Protein AF-K9D0P1-F1 (afdb_monomer_lite)

Secondary structure (DSSP, 8-state):
-PPPPHHHHHHHHHHHHHHHHTS---GGGHHHHHHHHHHTTGGGT--SHHHHHHHHHHHHHHHHTTEEE-TTT--S-GGGG---SSSHHHHHHHHHHHHHHTHHHHHHTT-EEE-

Sequence (115 aa):
MERLTPEMVAAARKSLQECLHNSVIPKEYWDEIAHWLKATQMENIYLVGRDAIGAWWASKEVRKMGFAINFAKGGCLPGNWFPEGENWDMAQAKAKYNLVSDWQCLIEHDALIKI

Foldseek 3Di:
DDDDDPVLLVQLVVQLVVDVVPAQDDPVCSVVLVVVCVVVVVSVVRSHNLQSQLQVLLQVVLVVVQWGFPPVQQPDRSSLLRQHDPHRVNSSVNSVVSSVVSVVSSVVSVGIHGD

Organism: NCBI:txid883156

pLDDT: mean 94.35, std 5.95, range [56.41, 98.19]

Structure (mmCIF, N/CA/C/O backbone):
data_AF-K9D0P1-F1
#
_entry.id   AF-K9D0P1-F1
#
loop_
_atom_site.group_PDB
_atom_site.id
_atom_site.type_symbol
_atom_site.label_atom_id
_atom_site.label_alt_id
_atom_site.label_comp_id
_atom_site.label_asym_id
_atom_site.label_entity_id
_atom_site.label_seq_id
_atom_site.pdbx_PDB_ins_code
_atom_site.Cartn_x
_atom_site.Cartn_y
_atom_site.Cartn_z
_atom_site.occupancy
_atom_site.B_iso_or_equiv
_atom_site.auth_seq_id
_atom_site.auth_comp_id
_atom_site.auth_asym_id
_atom_site.auth_atom_id
_atom_site.pdbx_PDB_model_num
ATOM 1 N N . MET A 1 1 ? -2.496 16.599 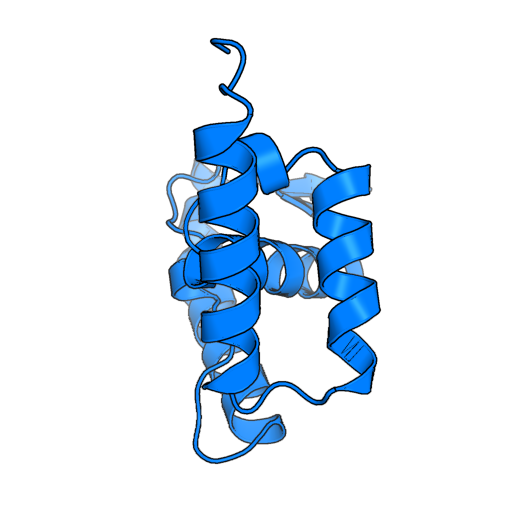13.357 1.00 56.41 1 MET A N 1
ATOM 2 C CA . MET A 1 1 ? -1.534 16.443 12.247 1.00 56.41 1 MET A CA 1
ATOM 3 C C . MET A 1 1 ? -0.930 17.799 11.964 1.00 56.41 1 MET A C 1
ATOM 5 O O . MET A 1 1 ? -1.682 18.725 11.680 1.00 56.41 1 MET A O 1
ATOM 9 N N . GLU A 1 2 ? 0.387 17.931 12.101 1.00 62.28 2 GLU A N 1
ATOM 10 C CA . GLU A 1 2 ? 1.102 19.110 11.607 1.00 62.28 2 GLU A CA 1
ATOM 11 C C . GLU A 1 2 ? 0.959 19.193 10.083 1.00 62.28 2 GLU A C 1
ATOM 13 O O . GLU A 1 2 ? 0.859 18.174 9.396 1.00 62.28 2 GLU A O 1
ATOM 18 N N . ARG A 1 3 ? 0.881 20.414 9.549 1.00 77.19 3 ARG A N 1
ATOM 19 C CA . ARG A 1 3 ? 0.803 20.631 8.103 1.00 77.19 3 ARG A CA 1
ATOM 20 C C . ARG A 1 3 ? 2.175 20.330 7.506 1.00 77.19 3 ARG A C 1
ATOM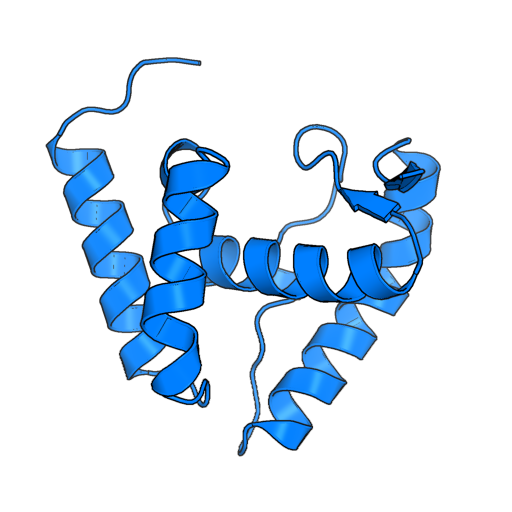 22 O O . ARG A 1 3 ? 3.146 20.971 7.892 1.00 77.19 3 ARG A O 1
ATOM 29 N N . LEU A 1 4 ? 2.240 19.395 6.560 1.00 83.44 4 LEU A N 1
ATOM 30 C CA . LEU A 1 4 ? 3.468 19.146 5.808 1.00 83.44 4 LEU A CA 1
ATOM 31 C C . LEU A 1 4 ? 3.898 20.401 5.055 1.00 83.44 4 LEU A C 1
ATOM 33 O O . LEU A 1 4 ? 3.062 21.123 4.498 1.00 83.44 4 LEU A O 1
ATOM 37 N N . THR A 1 5 ? 5.206 20.635 5.006 1.00 89.38 5 THR A N 1
ATOM 38 C CA . THR A 1 5 ? 5.758 21.699 4.172 1.00 89.38 5 THR A CA 1
ATOM 39 C C . THR A 1 5 ? 5.723 21.289 2.693 1.00 89.38 5 THR A C 1
ATOM 41 O O . THR A 1 5 ? 5.689 20.091 2.379 1.00 89.38 5 THR A O 1
ATOM 44 N N . PRO A 1 6 ? 5.746 22.251 1.752 1.00 88.75 6 PRO A N 1
ATOM 45 C CA . PRO A 1 6 ? 5.837 21.948 0.325 1.00 88.75 6 PRO A CA 1
ATOM 46 C C . PRO A 1 6 ? 7.027 21.045 -0.031 1.00 88.75 6 PRO A C 1
ATOM 48 O O . PRO A 1 6 ? 6.901 20.175 -0.893 1.00 88.75 6 PRO A O 1
ATOM 51 N N . GLU A 1 7 ? 8.159 21.203 0.658 1.00 91.62 7 GLU A N 1
ATOM 52 C CA . GLU A 1 7 ? 9.363 20.395 0.458 1.00 91.62 7 GLU A CA 1
ATOM 53 C C . GLU A 1 7 ? 9.140 18.934 0.865 1.00 91.62 7 GLU A C 1
ATOM 55 O O . GLU A 1 7 ? 9.559 18.031 0.143 1.00 91.62 7 GLU A O 1
ATOM 60 N N . MET A 1 8 ? 8.436 18.683 1.976 1.00 91.62 8 MET A N 1
ATOM 61 C CA . MET A 1 8 ? 8.110 17.322 2.420 1.00 91.62 8 MET A CA 1
ATOM 62 C C . MET A 1 8 ? 7.183 16.615 1.428 1.00 91.62 8 MET A C 1
ATOM 64 O O . MET A 1 8 ? 7.400 15.450 1.101 1.00 91.62 8 MET A O 1
ATOM 68 N N . VAL A 1 9 ? 6.183 17.326 0.897 1.00 88.75 9 VAL A N 1
ATOM 69 C CA . VAL A 1 9 ? 5.278 16.785 -0.130 1.00 88.75 9 VAL A CA 1
ATOM 70 C C . VAL A 1 9 ? 6.037 16.494 -1.429 1.00 88.75 9 VAL A C 1
ATOM 72 O O . VAL A 1 9 ? 5.828 15.453 -2.054 1.00 88.75 9 VAL A O 1
ATOM 75 N N . ALA A 1 10 ? 6.949 17.379 -1.838 1.00 91.44 10 ALA A N 1
ATOM 76 C CA . ALA A 1 10 ? 7.796 17.152 -3.007 1.00 91.44 10 ALA A CA 1
ATOM 77 C C . ALA A 1 10 ? 8.722 15.937 -2.817 1.00 91.44 10 ALA A C 1
ATOM 79 O O . ALA A 1 10 ? 8.846 15.114 -3.726 1.00 91.44 10 ALA A O 1
ATOM 80 N N . ALA A 1 11 ? 9.319 15.786 -1.631 1.00 93.06 11 ALA A N 1
ATOM 81 C CA . ALA A 1 11 ? 10.149 14.637 -1.284 1.00 93.06 11 ALA A CA 1
ATOM 82 C C . ALA A 1 11 ? 9.350 13.324 -1.286 1.00 93.06 11 ALA A C 1
ATOM 84 O O . ALA A 1 11 ? 9.813 12.340 -1.858 1.00 93.06 11 ALA A O 1
ATOM 85 N N . ALA A 1 12 ? 8.130 13.320 -0.738 1.00 92.69 12 ALA A N 1
ATOM 86 C CA . ALA A 1 12 ? 7.246 12.154 -0.755 1.00 92.69 12 ALA A CA 1
ATOM 87 C C . ALA A 1 12 ? 6.882 11.725 -2.183 1.00 92.69 12 ALA A C 1
ATOM 89 O O . ALA A 1 12 ? 6.965 10.548 -2.532 1.00 92.69 12 ALA A O 1
ATOM 90 N N . ARG A 1 13 ? 6.558 12.689 -3.054 1.00 93.44 13 ARG A N 1
ATOM 91 C CA . ARG A 1 13 ? 6.276 12.420 -4.474 1.00 93.44 13 ARG A CA 1
ATOM 92 C C . ARG A 1 13 ? 7.489 11.880 -5.215 1.00 93.44 13 ARG A C 1
ATOM 94 O O . ARG A 1 13 ? 7.349 10.941 -5.993 1.00 93.44 13 ARG A O 1
ATOM 101 N N . LYS A 1 14 ? 8.672 12.439 -4.954 1.00 95.44 14 LYS A N 1
ATOM 102 C CA . LYS A 1 14 ? 9.927 11.928 -5.510 1.00 95.44 14 LYS A CA 1
ATOM 103 C C . LYS A 1 14 ? 10.190 10.493 -5.039 1.00 95.44 14 LYS A C 1
ATOM 105 O O . LYS A 1 14 ? 10.448 9.633 -5.873 1.00 95.44 14 LYS A O 1
ATOM 110 N N . SER A 1 15 ? 10.029 10.217 -3.742 1.00 96.69 15 SER A N 1
ATOM 111 C CA . SER A 1 15 ? 10.172 8.868 -3.178 1.00 96.69 15 SER A CA 1
ATOM 112 C C . SER A 1 15 ? 9.199 7.872 -3.815 1.00 96.69 15 SER A C 1
ATOM 114 O O . SER A 1 15 ? 9.597 6.761 -4.163 1.00 96.69 15 SER A O 1
ATOM 116 N N . LEU A 1 16 ? 7.939 8.268 -4.032 1.00 97.00 16 LEU A N 1
ATOM 117 C CA . LEU A 1 16 ? 6.953 7.453 -4.743 1.00 97.00 16 LEU A CA 1
ATOM 118 C C . LEU A 1 16 ? 7.394 7.154 -6.183 1.00 97.00 16 LEU A C 1
ATOM 120 O O . LEU A 1 16 ? 7.364 5.998 -6.594 1.00 97.00 16 LEU A O 1
ATOM 124 N N . GLN A 1 17 ? 7.816 8.173 -6.937 1.00 97.19 17 GLN A N 1
ATOM 125 C CA . GLN A 1 17 ? 8.251 8.020 -8.330 1.00 97.19 17 GLN A CA 1
ATOM 126 C C . GLN A 1 17 ? 9.468 7.100 -8.458 1.00 97.19 17 GLN A C 1
ATOM 128 O O . GLN A 1 17 ? 9.471 6.204 -9.299 1.00 97.19 17 GLN A O 1
ATOM 133 N N . GLU A 1 18 ? 10.478 7.287 -7.609 1.00 97.81 18 GLU A N 1
ATOM 134 C CA . GLU A 1 18 ? 11.668 6.431 -7.573 1.00 97.81 18 GLU A CA 1
ATOM 135 C C . GLU A 1 18 ? 11.301 4.990 -7.196 1.00 97.81 18 GLU A C 1
ATOM 137 O O . GLU A 1 18 ? 11.799 4.042 -7.803 1.00 97.81 18 GLU A O 1
ATOM 142 N N . CYS A 1 19 ? 10.390 4.811 -6.236 1.00 97.44 19 CYS A N 1
ATOM 143 C CA . CYS A 1 19 ? 9.933 3.489 -5.824 1.00 97.44 19 CYS A CA 1
ATOM 144 C C . CYS A 1 19 ? 9.170 2.773 -6.946 1.00 97.44 19 CYS A C 1
ATOM 146 O O . CYS A 1 19 ? 9.478 1.621 -7.238 1.00 97.44 19 CYS A O 1
ATOM 148 N N . LEU A 1 20 ? 8.245 3.461 -7.626 1.00 97.44 20 LEU A N 1
ATOM 149 C CA . LEU A 1 20 ? 7.524 2.922 -8.783 1.00 97.44 20 LEU A CA 1
ATOM 150 C C . LEU A 1 20 ? 8.483 2.537 -9.913 1.00 97.44 20 LEU A C 1
ATOM 152 O O . LEU A 1 20 ? 8.371 1.438 -10.452 1.00 97.44 20 LEU A O 1
ATOM 156 N N . HIS A 1 21 ? 9.456 3.398 -10.222 1.00 97.38 21 HIS A N 1
ATOM 157 C CA . HIS A 1 21 ? 10.448 3.150 -11.268 1.00 97.38 21 HIS A CA 1
ATOM 158 C C . HIS A 1 21 ? 11.298 1.901 -11.010 1.00 97.38 21 HIS A C 1
ATOM 160 O O . HIS A 1 21 ? 11.615 1.176 -11.948 1.00 97.38 21 HIS A O 1
ATOM 166 N N . ASN A 1 22 ? 11.631 1.640 -9.745 1.00 96.44 22 ASN A N 1
ATOM 167 C CA . ASN A 1 22 ? 12.434 0.489 -9.331 1.00 96.44 22 ASN A CA 1
ATOM 168 C C . ASN A 1 22 ? 11.594 -0.758 -8.997 1.00 96.44 22 ASN A C 1
ATOM 170 O O . ASN A 1 22 ? 12.148 -1.778 -8.590 1.00 96.44 22 ASN A O 1
ATOM 174 N N . SER A 1 23 ? 10.268 -0.679 -9.116 1.00 96.25 23 SER A N 1
ATOM 175 C CA . SER A 1 23 ? 9.354 -1.778 -8.796 1.00 96.25 23 SER A CA 1
ATOM 176 C C . SER A 1 23 ? 8.980 -2.596 -10.031 1.00 96.25 23 SER A C 1
ATOM 178 O O . SER A 1 23 ? 9.129 -2.156 -11.168 1.00 96.25 23 SER A O 1
ATOM 180 N N . VAL A 1 24 ? 8.399 -3.772 -9.796 1.00 96.88 24 VAL A N 1
ATOM 181 C CA . VAL A 1 24 ? 7.763 -4.592 -10.842 1.00 96.88 24 VAL A CA 1
ATOM 182 C C . VAL A 1 24 ? 6.294 -4.222 -11.082 1.00 96.88 24 VAL A C 1
ATOM 184 O O . VAL A 1 24 ? 5.577 -4.963 -11.750 1.00 96.88 24 VAL A O 1
ATOM 187 N N . ILE A 1 25 ? 5.821 -3.100 -10.523 1.00 97.62 25 ILE A N 1
ATOM 188 C CA . ILE A 1 25 ? 4.430 -2.651 -10.645 1.00 97.62 25 ILE A CA 1
ATOM 189 C C . ILE A 1 25 ? 4.189 -2.130 -12.068 1.00 97.62 25 ILE A C 1
ATOM 191 O O . ILE A 1 25 ? 4.855 -1.172 -12.484 1.00 97.62 25 ILE A O 1
ATOM 195 N N . PRO A 1 26 ? 3.210 -2.688 -12.802 1.00 97.69 26 PRO A N 1
ATOM 196 C CA . PRO A 1 26 ? 2.883 -2.236 -14.148 1.00 97.69 26 PRO A CA 1
ATOM 197 C C . PRO A 1 26 ? 2.499 -0.749 -14.207 1.00 97.69 26 PRO A C 1
ATOM 199 O O . PRO A 1 26 ? 1.850 -0.217 -13.299 1.00 97.69 26 PRO A O 1
ATOM 202 N N . LYS A 1 27 ? 2.905 -0.067 -15.287 1.00 97.38 27 LYS A N 1
ATOM 203 C CA . LYS A 1 27 ? 2.750 1.392 -15.445 1.00 97.38 27 LYS A CA 1
ATOM 204 C C . LYS A 1 27 ? 1.293 1.846 -15.433 1.00 97.38 27 LYS A C 1
ATOM 206 O O . LYS A 1 27 ? 1.012 2.956 -14.993 1.00 97.38 27 LYS A O 1
ATOM 211 N N . GLU A 1 28 ? 0.371 0.991 -15.857 1.00 97.19 28 GLU A N 1
ATOM 212 C CA . GLU A 1 28 ? -1.069 1.244 -15.828 1.00 97.19 28 GLU A CA 1
ATOM 213 C C . GLU A 1 28 ? -1.624 1.496 -14.415 1.00 97.19 28 GLU A C 1
ATOM 215 O O . GLU A 1 28 ? -2.670 2.127 -14.284 1.00 97.19 28 GLU A O 1
ATOM 220 N N . TYR A 1 29 ? -0.924 1.068 -13.356 1.00 97.44 29 TYR A N 1
ATOM 221 C CA . TYR A 1 29 ? -1.333 1.327 -11.972 1.00 97.44 29 TYR A CA 1
ATOM 222 C C . TYR A 1 29 ? -0.763 2.623 -11.391 1.00 97.44 29 TYR A C 1
ATOM 224 O O . TYR A 1 29 ? -1.203 3.051 -10.328 1.00 97.44 29 TYR A O 1
ATOM 232 N N . TRP A 1 30 ? 0.216 3.261 -12.035 1.00 97.56 30 TRP A N 1
ATOM 233 C CA . TRP A 1 30 ? 0.952 4.370 -11.418 1.00 97.56 30 TRP A CA 1
ATOM 234 C C . TRP A 1 30 ? 0.054 5.585 -11.164 1.00 97.56 30 TRP A C 1
ATOM 236 O O . TRP A 1 30 ? 0.057 6.143 -10.064 1.00 97.56 30 TRP A O 1
ATOM 246 N N . ASP A 1 31 ? -0.773 5.942 -12.148 1.00 97.00 31 ASP A N 1
ATOM 247 C CA . ASP A 1 31 ? -1.748 7.027 -12.011 1.00 97.00 31 ASP A CA 1
ATOM 248 C C . ASP A 1 31 ? -2.841 6.675 -10.993 1.00 97.00 31 ASP A C 1
ATOM 250 O O . ASP A 1 31 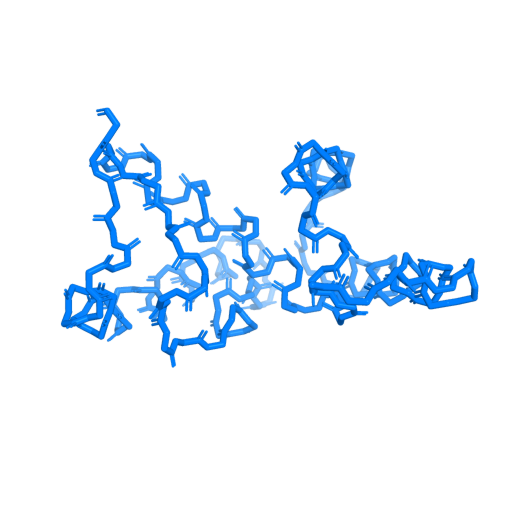? -3.267 7.535 -10.220 1.00 97.00 31 ASP A O 1
ATOM 254 N N . GLU A 1 32 ? -3.253 5.402 -10.933 1.00 97.12 32 GLU A N 1
ATOM 255 C CA . GLU A 1 32 ? -4.210 4.911 -9.935 1.00 97.12 32 GLU A CA 1
ATOM 256 C C . GLU A 1 32 ? -3.661 5.092 -8.511 1.00 97.12 32 GLU A C 1
ATOM 258 O O . GLU A 1 32 ? -4.360 5.616 -7.642 1.00 97.12 32 GLU A O 1
ATOM 263 N N . ILE A 1 33 ? -2.401 4.707 -8.281 1.00 97.62 33 ILE A N 1
ATOM 264 C CA . ILE A 1 33 ? -1.715 4.835 -6.989 1.00 97.62 33 ILE A CA 1
ATOM 265 C C . ILE A 1 33 ? -1.635 6.306 -6.580 1.00 97.62 33 ILE A C 1
ATOM 267 O O . ILE A 1 33 ? -2.052 6.669 -5.478 1.00 97.62 33 ILE A O 1
ATOM 271 N N . ALA A 1 34 ? -1.143 7.171 -7.472 1.00 95.69 34 ALA A N 1
ATOM 272 C CA . ALA A 1 34 ? -1.009 8.598 -7.194 1.00 95.69 34 ALA A CA 1
ATOM 273 C C . ALA A 1 34 ? -2.369 9.255 -6.902 1.00 95.69 34 ALA A C 1
ATOM 275 O O . ALA A 1 34 ? -2.500 10.039 -5.957 1.00 95.69 34 ALA A O 1
ATOM 276 N N . HIS A 1 35 ? -3.399 8.908 -7.678 1.00 96.38 35 HIS A N 1
ATOM 277 C CA . HIS A 1 35 ? -4.749 9.417 -7.470 1.00 96.38 35 HIS A CA 1
ATOM 278 C C . HIS A 1 35 ? -5.329 8.955 -6.132 1.00 96.38 35 HIS A C 1
ATOM 280 O O . HIS A 1 35 ? -5.878 9.770 -5.388 1.00 96.38 35 HIS A O 1
ATOM 286 N N . TRP A 1 36 ? -5.175 7.672 -5.798 1.00 96.81 36 TRP A N 1
ATOM 287 C CA . TRP A 1 36 ? -5.661 7.119 -4.540 1.00 96.81 36 TRP A CA 1
ATOM 288 C C . TRP A 1 36 ? -4.988 7.778 -3.333 1.00 96.81 36 TRP A C 1
ATOM 290 O O . TRP A 1 36 ? -5.688 8.204 -2.412 1.00 96.81 36 TRP A O 1
ATOM 300 N N . LEU A 1 37 ? -3.660 7.941 -3.353 1.00 95.19 37 LEU A N 1
ATOM 301 C CA . LEU A 1 37 ? -2.902 8.586 -2.272 1.00 95.19 37 LEU A CA 1
ATOM 302 C C . LEU A 1 37 ? -3.364 10.025 -2.017 1.00 95.19 37 LEU A C 1
ATOM 304 O O . LEU A 1 37 ? -3.511 10.434 -0.865 1.00 95.19 37 LEU A O 1
ATOM 308 N N . LYS A 1 38 ? -3.640 10.777 -3.086 1.00 93.06 38 LYS A N 1
ATOM 309 C CA . LYS A 1 38 ? -4.181 12.137 -2.997 1.00 93.06 38 LYS A CA 1
ATOM 310 C C . LYS A 1 38 ? -5.620 12.150 -2.477 1.00 93.06 38 LYS A C 1
ATOM 312 O O . LYS A 1 38 ? -5.940 12.914 -1.570 1.00 93.06 38 LYS A O 1
ATOM 317 N N . ALA A 1 39 ? -6.490 11.303 -3.029 1.00 94.00 39 ALA A N 1
ATOM 318 C CA . ALA A 1 39 ? -7.910 11.248 -2.671 1.00 94.00 39 ALA A CA 1
ATOM 319 C C . ALA A 1 39 ? -8.135 10.832 -1.207 1.00 94.00 39 ALA A C 1
ATOM 321 O O . ALA A 1 39 ? -9.046 11.328 -0.551 1.00 94.00 39 ALA A O 1
ATOM 322 N N . THR A 1 40 ? -7.282 9.948 -0.691 1.00 91.19 40 THR A N 1
ATOM 323 C CA . THR A 1 40 ? -7.318 9.457 0.697 1.00 91.19 40 THR A CA 1
ATOM 324 C C . THR A 1 40 ? -6.461 10.275 1.660 1.00 91.19 40 THR A C 1
ATOM 326 O O . THR A 1 40 ? -6.437 9.978 2.851 1.00 91.19 40 THR A O 1
ATOM 329 N N . GLN A 1 41 ? -5.751 11.293 1.159 1.00 90.62 41 GLN A N 1
ATOM 330 C CA . GLN A 1 41 ? -4.762 12.084 1.900 1.00 90.62 41 GLN A CA 1
ATOM 331 C C . GLN A 1 41 ? -3.601 11.265 2.490 1.00 90.62 41 GLN A C 1
ATOM 333 O O . GLN A 1 41 ? -2.839 11.776 3.311 1.00 90.62 41 GLN A O 1
ATOM 338 N N . MET A 1 42 ? -3.419 10.022 2.042 1.00 90.44 42 MET A N 1
ATOM 339 C CA . MET A 1 42 ? -2.329 9.147 2.470 1.00 90.44 42 MET A CA 1
ATOM 340 C C . MET A 1 42 ? -0.960 9.646 1.994 1.00 90.44 42 MET A C 1
ATOM 342 O O . MET A 1 42 ? 0.033 9.356 2.656 1.00 90.44 42 MET A O 1
ATOM 346 N N . GLU A 1 43 ? -0.894 10.480 0.941 1.00 86.44 43 GLU A N 1
ATOM 347 C CA . GLU A 1 43 ? 0.347 11.194 0.566 1.00 86.44 43 GLU A CA 1
ATOM 348 C C . GLU A 1 43 ? 0.871 12.109 1.690 1.00 86.44 43 GLU A C 1
ATOM 350 O O . GLU A 1 43 ? 2.050 12.453 1.697 1.00 86.44 43 GLU A O 1
ATOM 355 N N . ASN A 1 44 ? 0.018 12.472 2.661 1.00 87.00 44 ASN A N 1
ATOM 356 C CA . ASN A 1 44 ? 0.407 13.287 3.811 1.00 87.00 44 ASN A CA 1
ATOM 357 C C . ASN A 1 44 ? 0.846 12.473 5.038 1.00 87.00 44 ASN A C 1
ATOM 359 O O . ASN A 1 44 ? 1.266 13.048 6.041 1.00 87.00 44 ASN A O 1
ATOM 363 N N . ILE A 1 45 ? 0.685 11.152 4.987 1.00 88.38 45 ILE A N 1
ATOM 364 C CA . ILE A 1 45 ? 0.982 10.237 6.094 1.00 88.38 45 ILE A CA 1
ATOM 365 C C . ILE A 1 45 ? 2.193 9.382 5.720 1.00 88.38 45 ILE A C 1
ATOM 367 O O . ILE A 1 45 ? 3.144 9.276 6.490 1.00 88.38 45 ILE A O 1
ATOM 371 N N . TYR A 1 46 ? 2.192 8.826 4.509 1.00 92.25 46 TYR A N 1
ATOM 372 C CA . TYR A 1 46 ? 3.248 7.956 4.011 1.00 92.25 46 TYR A CA 1
ATOM 373 C C . TYR A 1 46 ? 4.178 8.713 3.073 1.00 92.25 46 TYR A C 1
ATOM 375 O O . TYR A 1 46 ? 3.950 8.802 1.869 1.00 92.25 46 TYR A O 1
ATOM 383 N N . LEU A 1 47 ? 5.251 9.251 3.652 1.00 93.31 47 LEU A N 1
ATOM 384 C CA . LEU A 1 47 ? 6.273 10.005 2.917 1.00 93.31 47 LEU A CA 1
ATOM 385 C C . LEU A 1 47 ? 7.282 9.100 2.194 1.00 93.31 47 LEU A C 1
ATOM 387 O O . LEU A 1 47 ? 8.056 9.573 1.366 1.00 93.31 47 LEU A O 1
ATOM 391 N N . VAL A 1 48 ? 7.279 7.803 2.508 1.00 95.94 48 VAL A N 1
ATOM 392 C CA . VAL A 1 48 ? 8.126 6.789 1.877 1.00 95.94 48 VAL A CA 1
ATOM 393 C C . VAL A 1 48 ? 7.305 6.051 0.825 1.00 95.94 48 VAL A C 1
ATOM 395 O O . VAL A 1 48 ? 6.254 5.488 1.133 1.00 95.94 48 VAL A O 1
ATOM 398 N N . GLY A 1 49 ? 7.800 6.010 -0.416 1.00 96.50 49 GLY A N 1
ATOM 399 C CA . GLY A 1 49 ? 7.095 5.397 -1.547 1.00 96.50 49 GLY A CA 1
ATOM 400 C C . GLY A 1 49 ? 6.682 3.943 -1.300 1.00 96.50 49 GLY A C 1
ATOM 401 O O . GLY A 1 49 ? 5.572 3.550 -1.652 1.00 96.50 49 GLY A O 1
ATOM 402 N N . ARG A 1 50 ? 7.534 3.169 -0.615 1.00 97.38 50 ARG A N 1
ATOM 403 C CA . ARG A 1 50 ? 7.249 1.776 -0.249 1.00 97.38 50 ARG A CA 1
ATOM 404 C C . ARG A 1 50 ? 6.005 1.650 0.635 1.00 97.38 50 ARG A C 1
ATOM 406 O O . ARG A 1 50 ? 5.142 0.825 0.346 1.00 97.38 50 ARG A O 1
ATOM 413 N N . ASP A 1 51 ? 5.899 2.475 1.676 1.00 97.31 51 ASP A N 1
ATOM 414 C CA . ASP A 1 51 ? 4.744 2.471 2.578 1.00 97.31 51 ASP A CA 1
ATOM 415 C C . ASP A 1 51 ? 3.487 2.974 1.866 1.00 97.31 51 ASP A C 1
ATOM 417 O O . ASP A 1 51 ? 2.421 2.378 1.993 1.00 97.31 51 ASP A O 1
ATOM 421 N N . ALA A 1 52 ? 3.616 4.023 1.052 1.00 97.06 52 ALA A N 1
ATOM 422 C CA . ALA A 1 52 ? 2.506 4.579 0.286 1.00 97.06 52 ALA A CA 1
ATOM 423 C C . ALA A 1 52 ? 1.894 3.539 -0.674 1.00 97.06 52 ALA A C 1
ATOM 425 O O . ALA A 1 52 ? 0.676 3.348 -0.713 1.00 97.06 52 ALA A O 1
ATOM 426 N N . ILE A 1 53 ? 2.742 2.823 -1.415 1.00 98.19 53 ILE A N 1
ATOM 427 C CA . ILE A 1 53 ? 2.319 1.763 -2.336 1.00 98.19 53 ILE A CA 1
ATOM 428 C C . ILE A 1 53 ? 1.755 0.563 -1.571 1.00 98.19 53 ILE A C 1
ATOM 430 O O . ILE A 1 53 ? 0.724 0.020 -1.966 1.00 98.19 53 ILE A O 1
ATOM 434 N N . GLY A 1 54 ? 2.392 0.156 -0.472 1.00 98.00 54 GLY A N 1
ATOM 435 C CA . GLY A 1 54 ? 1.894 -0.936 0.360 1.00 98.00 54 GLY A CA 1
ATOM 436 C C . GLY A 1 54 ? 0.513 -0.641 0.958 1.00 98.00 54 GLY A C 1
ATOM 437 O O . GLY A 1 54 ? -0.368 -1.501 0.941 1.00 98.00 54 GLY A O 1
ATOM 438 N N . ALA A 1 55 ? 0.269 0.603 1.382 1.00 97.62 55 ALA A N 1
ATOM 439 C CA . ALA A 1 55 ? -1.035 1.059 1.863 1.00 97.62 55 ALA A CA 1
ATOM 440 C C . ALA A 1 55 ? -2.108 1.017 0.763 1.00 97.62 55 ALA A C 1
ATOM 442 O O . ALA A 1 55 ? -3.219 0.531 0.999 1.00 97.62 55 ALA A O 1
ATOM 443 N N . TRP A 1 56 ? -1.779 1.480 -0.447 1.00 98.00 56 TRP A N 1
ATOM 444 C CA . TRP A 1 56 ? -2.671 1.375 -1.605 1.00 98.00 56 TRP A CA 1
ATOM 445 C C . TRP A 1 56 ? -3.018 -0.086 -1.913 1.00 98.00 56 TRP A C 1
ATOM 447 O O . TRP A 1 56 ? -4.196 -0.435 -2.034 1.00 98.00 56 TRP A O 1
ATOM 457 N N . TRP A 1 57 ? -1.999 -0.946 -1.994 1.00 98.06 57 TRP A N 1
ATOM 458 C CA . TRP A 1 57 ? -2.164 -2.354 -2.337 1.00 98.06 57 TRP A CA 1
ATOM 459 C C . TRP A 1 57 ? -3.052 -3.077 -1.323 1.00 98.06 57 TRP A C 1
ATOM 461 O O . TRP A 1 57 ? -4.064 -3.676 -1.697 1.00 98.06 57 TRP A O 1
ATOM 471 N N . ALA A 1 58 ? -2.733 -2.952 -0.032 1.00 97.69 58 ALA A N 1
ATOM 472 C CA . ALA A 1 58 ? -3.527 -3.555 1.029 1.00 97.69 58 ALA A CA 1
ATOM 473 C C . ALA A 1 58 ? -4.971 -3.048 1.008 1.00 97.69 58 ALA A C 1
ATOM 475 O O . ALA A 1 58 ? -5.896 -3.851 1.100 1.00 97.69 58 ALA A O 1
ATOM 476 N N . SER A 1 59 ? -5.181 -1.746 0.786 1.00 97.12 59 SER A N 1
ATOM 477 C CA . SER A 1 59 ? -6.525 -1.163 0.686 1.00 97.12 59 SER A CA 1
ATOM 478 C C . SER A 1 59 ? -7.350 -1.758 -0.457 1.00 97.12 59 SER A C 1
ATOM 480 O O . SER A 1 59 ? -8.554 -1.958 -0.295 1.00 97.12 59 SER A O 1
ATOM 482 N N . LYS A 1 60 ? -6.739 -2.079 -1.607 1.00 96.75 60 LYS A N 1
ATOM 483 C CA . LYS A 1 60 ? -7.439 -2.798 -2.686 1.00 96.75 60 LYS A CA 1
ATOM 484 C C . LYS A 1 60 ? -7.790 -4.223 -2.284 1.00 96.75 60 LYS A C 1
ATOM 486 O O . LYS A 1 60 ? -8.908 -4.658 -2.557 1.00 96.75 60 LYS A O 1
ATOM 491 N N . GLU A 1 61 ? -6.864 -4.946 -1.663 1.00 97.06 61 GLU A N 1
ATOM 492 C CA . GLU A 1 61 ? -7.075 -6.349 -1.299 1.00 97.06 61 GLU A CA 1
ATOM 493 C C . GLU A 1 61 ? -8.153 -6.513 -0.222 1.00 97.06 61 GLU A C 1
ATOM 495 O O . GLU A 1 61 ? -9.079 -7.303 -0.404 1.00 97.06 61 GLU A O 1
ATOM 500 N N . VAL A 1 62 ? -8.113 -5.718 0.849 1.00 96.69 62 VAL A N 1
ATOM 501 C CA . VAL A 1 62 ? -9.132 -5.777 1.914 1.00 96.69 62 VAL A CA 1
ATOM 502 C C . VAL A 1 62 ? -10.511 -5.336 1.428 1.00 96.69 62 VAL A C 1
ATOM 504 O O . VAL A 1 62 ? -11.527 -5.885 1.855 1.00 96.69 62 VAL A O 1
ATOM 507 N N . ARG A 1 63 ? -10.570 -4.408 0.463 1.00 96.56 63 ARG A N 1
ATOM 508 C CA . ARG A 1 63 ? -11.835 -3.963 -0.132 1.00 96.56 63 ARG A CA 1
ATOM 509 C C . ARG A 1 63 ? -12.537 -5.074 -0.900 1.00 96.56 63 ARG A C 1
ATOM 511 O O . ARG A 1 63 ? -13.762 -5.146 -0.853 1.00 96.56 63 ARG A O 1
ATOM 518 N N . LYS A 1 64 ? -11.793 -5.983 -1.543 1.00 95.44 64 LYS A N 1
ATOM 519 C CA . LYS A 1 64 ? -12.366 -7.190 -2.176 1.00 95.44 64 LYS A CA 1
ATOM 520 C C . LYS A 1 64 ? -13.048 -8.113 -1.161 1.00 95.44 64 LYS A C 1
ATOM 522 O O . LYS A 1 64 ? -13.893 -8.911 -1.545 1.00 95.44 64 LYS A O 1
ATOM 527 N N . MET A 1 65 ? -12.689 -7.993 0.116 1.00 94.88 65 MET A N 1
ATOM 528 C CA . MET A 1 65 ? -13.257 -8.758 1.227 1.00 94.88 65 MET A CA 1
ATOM 529 C C . MET A 1 65 ? -14.356 -7.989 1.983 1.00 94.88 65 MET A C 1
ATOM 531 O O . MET A 1 65 ? -14.888 -8.508 2.959 1.00 94.88 65 MET A O 1
ATOM 535 N N . GLY A 1 66 ? -14.711 -6.772 1.548 1.00 96.75 66 GLY A N 1
ATOM 536 C CA . GLY A 1 66 ? -15.741 -5.945 2.190 1.00 96.75 66 GLY A CA 1
ATOM 537 C C . GLY A 1 66 ? -15.243 -5.102 3.369 1.00 96.75 66 GLY A C 1
ATOM 538 O O . GLY A 1 66 ? -16.041 -4.739 4.231 1.00 96.75 66 GLY A O 1
ATOM 539 N N . PHE A 1 67 ? -13.943 -4.791 3.423 1.00 97.25 67 PHE A N 1
ATOM 540 C CA . PHE A 1 67 ? -13.344 -3.993 4.496 1.00 97.25 67 PHE A CA 1
ATOM 541 C C . PHE A 1 67 ? -12.556 -2.782 3.980 1.00 97.25 67 PH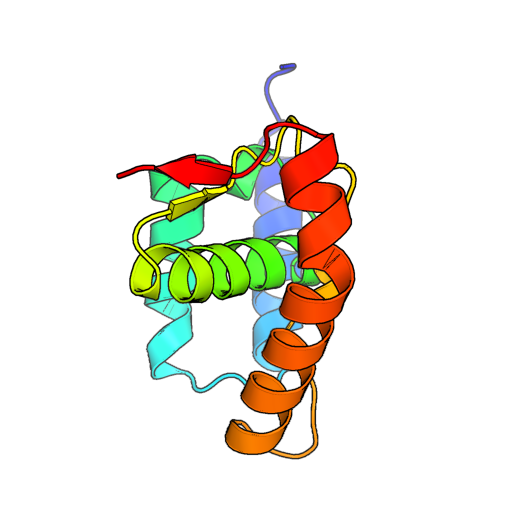E A C 1
ATOM 543 O O . PHE A 1 67 ? -12.106 -2.747 2.837 1.00 97.25 67 PHE A O 1
ATOM 550 N N . ALA A 1 68 ? -12.354 -1.798 4.852 1.00 96.00 68 ALA A N 1
ATOM 551 C CA . ALA A 1 68 ? -11.360 -0.734 4.755 1.00 96.00 68 ALA A CA 1
ATOM 552 C C . ALA A 1 68 ? -10.366 -0.865 5.918 1.00 96.00 68 ALA A C 1
ATOM 554 O O . ALA A 1 68 ? -10.739 -1.319 6.999 1.00 96.00 68 ALA A O 1
ATOM 555 N N . ILE A 1 69 ? -9.119 -0.427 5.725 1.00 95.56 69 ILE A N 1
ATOM 556 C CA . ILE A 1 69 ? -8.126 -0.356 6.805 1.00 95.56 69 ILE A CA 1
ATOM 557 C C . ILE A 1 69 ? -8.134 1.046 7.420 1.00 95.56 69 ILE A C 1
ATOM 559 O O . ILE A 1 69 ? -7.920 2.048 6.737 1.00 95.56 69 ILE A O 1
ATOM 563 N N . ASN A 1 70 ? -8.312 1.114 8.735 1.00 94.38 70 ASN A N 1
ATOM 564 C CA . ASN A 1 70 ? -7.959 2.269 9.540 1.00 94.38 70 ASN A CA 1
ATOM 565 C C . ASN A 1 70 ? -6.465 2.222 9.864 1.00 94.38 70 ASN A C 1
ATOM 567 O O . ASN A 1 70 ? -6.032 1.665 10.873 1.00 94.38 70 ASN A O 1
ATOM 571 N N . PHE A 1 71 ? -5.677 2.845 8.998 1.00 92.31 71 PHE A N 1
ATOM 572 C CA . PHE A 1 71 ? -4.224 2.889 9.107 1.00 92.31 71 PHE A CA 1
ATOM 573 C C . PHE A 1 71 ? -3.702 3.512 10.410 1.00 92.31 71 PHE A C 1
ATOM 575 O O . PHE A 1 71 ? -2.617 3.156 10.854 1.00 92.31 71 PHE A O 1
ATOM 582 N N . ALA A 1 72 ? -4.477 4.386 11.064 1.00 88.88 72 ALA A N 1
ATOM 583 C CA . ALA A 1 72 ? -4.105 4.951 12.362 1.00 88.88 72 ALA A CA 1
ATOM 584 C C . ALA A 1 72 ? -4.183 3.924 13.505 1.00 88.88 72 ALA A C 1
ATOM 586 O O . ALA A 1 72 ? -3.567 4.118 14.549 1.00 88.88 72 ALA A O 1
ATOM 587 N N . LYS A 1 73 ? -4.946 2.843 13.313 1.00 89.44 73 LYS A N 1
ATOM 588 C CA . LYS A 1 73 ? -5.072 1.743 14.270 1.00 89.44 73 LYS A CA 1
ATOM 589 C C . LYS A 1 73 ? -4.216 0.535 13.908 1.00 89.44 73 LYS A C 1
ATOM 591 O O . LYS A 1 73 ? -3.856 -0.207 14.805 1.00 89.44 73 LYS A O 1
ATOM 596 N N . GLY A 1 74 ? -3.854 0.374 12.634 1.00 80.56 74 GLY A N 1
ATOM 597 C CA . GLY A 1 74 ? -3.338 -0.864 12.042 1.00 80.56 74 GLY A CA 1
ATOM 598 C C . GLY A 1 74 ? -2.235 -1.615 12.785 1.00 80.56 74 GLY A C 1
ATOM 599 O O . GLY A 1 74 ? -2.166 -2.823 12.626 1.00 80.56 74 GLY A O 1
ATOM 600 N N . GLY A 1 75 ? -1.356 -0.950 13.542 1.00 86.19 75 GLY A N 1
ATOM 601 C CA . GLY A 1 75 ? -0.236 -1.606 14.239 1.00 86.19 75 GLY A CA 1
ATOM 602 C C . GLY A 1 75 ? 0.855 -2.172 13.313 1.00 86.19 75 GLY A C 1
ATOM 603 O O . GLY A 1 75 ? 1.976 -2.401 13.756 1.00 86.19 75 GLY A O 1
ATOM 604 N N . CYS A 1 76 ? 0.558 -2.329 12.023 1.00 92.81 76 CYS A N 1
ATOM 605 C CA . CYS A 1 76 ? 1.450 -2.817 10.980 1.00 92.81 76 CYS A CA 1
ATOM 606 C C . CYS A 1 76 ? 2.032 -1.668 10.145 1.00 92.81 76 CYS A C 1
ATOM 608 O O . CYS A 1 76 ? 1.385 -0.641 9.922 1.00 92.81 76 CYS A O 1
ATOM 610 N N . LEU A 1 77 ? 3.240 -1.875 9.617 1.00 93.44 77 LEU A N 1
ATOM 611 C CA . LEU A 1 77 ? 3.855 -0.971 8.647 1.00 93.44 77 LEU A CA 1
ATOM 612 C C . LEU A 1 77 ? 3.368 -1.324 7.237 1.00 93.44 77 LEU A C 1
ATOM 614 O O . LEU A 1 77 ? 3.612 -2.446 6.788 1.00 93.44 77 LEU A O 1
ATOM 618 N N . PRO A 1 78 ? 2.735 -0.399 6.493 1.00 95.69 78 PRO A N 1
ATOM 619 C CA . PRO A 1 78 ? 2.215 -0.717 5.166 1.00 95.69 78 PRO A CA 1
ATOM 620 C C . PRO A 1 78 ? 3.270 -1.197 4.170 1.00 95.69 78 PRO A C 1
ATOM 622 O O . PRO A 1 78 ? 2.942 -1.977 3.281 1.00 95.69 78 PRO A O 1
ATOM 625 N N . GLY A 1 79 ? 4.541 -0.815 4.331 1.00 96.62 79 GLY A 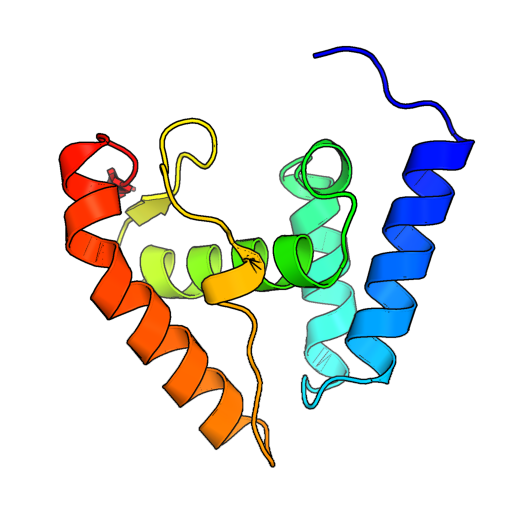N 1
ATOM 626 C CA . GLY A 1 79 ? 5.647 -1.329 3.527 1.00 96.62 79 GLY A CA 1
ATOM 627 C C . GLY A 1 79 ? 5.853 -2.849 3.609 1.00 96.62 79 GLY A C 1
ATOM 628 O O . GLY A 1 79 ? 6.530 -3.403 2.738 1.00 96.62 79 GLY A O 1
ATOM 629 N N . ASN A 1 80 ? 5.248 -3.541 4.584 1.00 96.38 80 ASN A N 1
ATOM 630 C CA . ASN A 1 80 ? 5.171 -5.008 4.625 1.00 96.38 80 ASN A CA 1
ATOM 631 C C . ASN A 1 80 ? 4.321 -5.570 3.478 1.00 96.38 80 ASN A C 1
ATOM 633 O O . ASN A 1 80 ? 4.573 -6.670 2.988 1.00 96.38 80 ASN A O 1
ATOM 637 N N . TRP A 1 81 ? 3.327 -4.808 3.028 1.00 97.69 81 TRP A N 1
ATOM 638 C CA . TRP A 1 81 ? 2.390 -5.186 1.969 1.00 97.69 81 TRP A CA 1
ATOM 639 C C . TRP A 1 81 ? 2.789 -4.601 0.613 1.00 97.69 81 TRP A C 1
ATOM 641 O O . TRP A 1 81 ? 1.997 -4.608 -0.326 1.00 97.69 81 TRP A O 1
ATOM 651 N N . PHE A 1 82 ? 4.010 -4.074 0.501 1.00 98.06 82 PHE A N 1
ATOM 652 C CA . PHE A 1 82 ? 4.557 -3.616 -0.765 1.00 98.06 82 PHE A CA 1
ATOM 653 C C . PHE A 1 82 ? 4.719 -4.800 -1.739 1.00 98.06 82 PHE A C 1
ATOM 655 O O . PHE A 1 82 ? 5.377 -5.785 -1.388 1.00 98.06 82 PHE A O 1
ATOM 662 N N . PRO A 1 83 ? 4.167 -4.721 -2.962 1.00 96.81 83 PRO A N 1
ATOM 663 C CA . PRO A 1 83 ? 4.368 -5.749 -3.977 1.00 96.81 83 PRO A CA 1
ATOM 664 C C . PRO A 1 83 ? 5.826 -5.816 -4.453 1.00 96.81 83 PRO A C 1
ATOM 666 O O . PRO A 1 83 ? 6.288 -4.974 -5.221 1.00 96.81 83 PRO A O 1
ATOM 669 N N . GLU A 1 84 ? 6.543 -6.863 -4.043 1.00 95.12 84 GLU A N 1
ATOM 670 C CA . GLU A 1 84 ? 7.922 -7.132 -4.466 1.00 95.12 84 GLU A CA 1
ATOM 671 C C . GLU A 1 84 ? 8.115 -8.581 -4.924 1.00 95.12 84 GLU A C 1
ATOM 673 O O . GLU A 1 84 ? 7.638 -9.527 -4.295 1.00 95.12 84 GLU A O 1
ATOM 678 N N . GLY A 1 85 ? 8.855 -8.760 -6.012 1.00 94.19 85 GLY A N 1
ATOM 679 C CA . GLY A 1 85 ? 9.115 -10.058 -6.621 1.00 94.19 85 GLY A CA 1
ATOM 680 C C . GLY A 1 85 ? 9.814 -9.893 -7.964 1.00 94.19 85 GLY A C 1
ATOM 681 O O . GLY A 1 85 ? 10.074 -8.772 -8.393 1.00 94.19 85 GLY A O 1
ATOM 682 N N . GLU A 1 86 ? 10.114 -11.007 -8.627 1.00 95.31 86 GLU A N 1
ATOM 683 C CA . GLU A 1 86 ? 10.760 -11.007 -9.950 1.00 95.31 86 GLU A CA 1
ATOM 684 C C . GLU A 1 86 ? 9.820 -10.525 -11.063 1.00 95.31 86 GLU A C 1
ATOM 686 O O . GLU A 1 86 ? 10.257 -9.984 -12.074 1.00 95.31 86 GLU A O 1
ATOM 691 N N . ASN A 1 87 ? 8.515 -10.712 -10.871 1.00 97.12 87 ASN A N 1
ATOM 692 C CA . ASN A 1 87 ? 7.461 -10.256 -11.766 1.00 97.12 87 ASN A CA 1
ATOM 693 C C . ASN A 1 87 ? 6.229 -9.824 -10.962 1.00 97.12 87 ASN A C 1
ATOM 695 O O . ASN A 1 87 ? 6.160 -10.012 -9.742 1.00 97.12 87 ASN A O 1
ATOM 699 N N . TRP A 1 88 ? 5.257 -9.241 -11.663 1.00 96.81 88 TRP A N 1
ATOM 700 C CA . TRP A 1 88 ? 4.058 -8.693 -11.043 1.00 96.81 88 TRP A CA 1
ATOM 701 C C . TRP A 1 88 ? 3.228 -9.748 -10.303 1.00 96.81 88 TRP A C 1
ATOM 703 O O . TRP A 1 88 ? 2.872 -9.529 -9.148 1.00 96.81 88 TRP A O 1
ATOM 713 N N . ASP A 1 89 ? 3.008 -10.921 -10.898 1.00 97.00 89 ASP A N 1
ATOM 714 C CA . ASP A 1 89 ? 2.205 -11.985 -10.283 1.00 97.00 89 ASP A CA 1
ATOM 715 C C . ASP A 1 89 ? 2.813 -12.458 -8.951 1.00 97.00 89 ASP A C 1
ATOM 717 O O . ASP A 1 89 ? 2.119 -12.582 -7.936 1.00 97.00 89 ASP A O 1
ATOM 721 N N . MET A 1 90 ? 4.135 -12.660 -8.921 1.00 97.50 90 MET A N 1
ATOM 722 C CA . MET A 1 90 ? 4.863 -13.015 -7.699 1.00 97.50 90 MET A CA 1
ATOM 723 C C . MET A 1 90 ? 4.802 -11.899 -6.655 1.00 97.50 90 MET A C 1
ATOM 725 O O . MET A 1 90 ? 4.612 -12.177 -5.469 1.00 97.50 90 MET A O 1
ATOM 729 N N . ALA A 1 91 ? 4.933 -10.644 -7.087 1.00 97.75 91 ALA A N 1
ATOM 730 C CA . ALA A 1 91 ? 4.863 -9.486 -6.206 1.00 97.75 91 ALA A CA 1
ATOM 731 C C . ALA A 1 91 ? 3.499 -9.362 -5.518 1.00 97.75 91 ALA A C 1
ATOM 733 O O . ALA A 1 91 ? 3.433 -9.162 -4.302 1.00 97.75 91 ALA A O 1
ATOM 734 N N . GLN A 1 92 ? 2.413 -9.558 -6.268 1.00 97.88 92 GLN A N 1
ATOM 735 C CA . GLN A 1 92 ? 1.056 -9.574 -5.726 1.00 97.88 92 GLN A CA 1
ATOM 736 C C . GLN A 1 92 ? 0.860 -10.725 -4.733 1.00 97.88 92 GLN A C 1
ATOM 738 O O . GLN A 1 92 ? 0.322 -10.515 -3.643 1.00 97.88 92 GLN A O 1
ATOM 743 N N . ALA A 1 93 ? 1.317 -11.933 -5.082 1.00 97.44 93 ALA A N 1
ATOM 744 C CA . ALA A 1 93 ? 1.199 -13.106 -4.220 1.00 97.44 93 ALA A CA 1
ATOM 745 C C . ALA A 1 93 ? 1.945 -12.919 -2.890 1.00 97.44 93 ALA A C 1
ATOM 747 O O . ALA A 1 93 ? 1.382 -13.180 -1.824 1.00 97.44 93 ALA A O 1
ATOM 748 N N . LYS A 1 94 ? 3.181 -12.405 -2.936 1.00 97.81 94 LYS A N 1
ATOM 749 C CA . LYS A 1 94 ? 3.993 -12.147 -1.741 1.00 97.81 94 LYS A CA 1
ATOM 750 C C . LYS A 1 94 ? 3.371 -11.075 -0.848 1.00 97.81 94 LYS A C 1
ATOM 752 O O . LYS A 1 94 ? 3.220 -11.289 0.352 1.00 97.81 94 LYS A O 1
ATOM 757 N N . ALA A 1 95 ? 2.947 -9.952 -1.425 1.00 97.88 95 ALA A N 1
ATOM 758 C CA . ALA A 1 95 ? 2.296 -8.891 -0.662 1.00 97.88 95 ALA A CA 1
ATOM 759 C C . ALA A 1 95 ? 0.983 -9.358 -0.020 1.00 97.88 95 ALA A C 1
ATOM 761 O O . ALA A 1 95 ? 0.694 -9.011 1.125 1.00 97.88 95 ALA A O 1
ATOM 762 N N . LYS A 1 96 ? 0.205 -10.192 -0.723 1.00 97.56 96 LYS A N 1
ATOM 763 C CA . LYS A 1 96 ? -1.010 -10.802 -0.172 1.00 97.56 96 LYS A CA 1
ATOM 764 C C . LYS A 1 96 ? -0.704 -11.760 0.978 1.00 97.56 96 LYS A C 1
ATOM 766 O O . LYS A 1 96 ? -1.414 -11.731 1.978 1.00 97.56 96 LYS A O 1
ATOM 771 N N . TYR A 1 97 ? 0.338 -12.581 0.857 1.00 97.44 97 TYR A N 1
ATOM 772 C CA . TYR A 1 97 ? 0.784 -13.451 1.947 1.00 97.44 97 TYR A CA 1
ATOM 773 C C . TYR A 1 97 ? 1.137 -12.635 3.199 1.00 97.44 97 TYR A C 1
ATOM 775 O O . TYR A 1 97 ? 0.646 -12.941 4.283 1.00 97.44 97 TYR A O 1
ATOM 783 N N . ASN A 1 98 ? 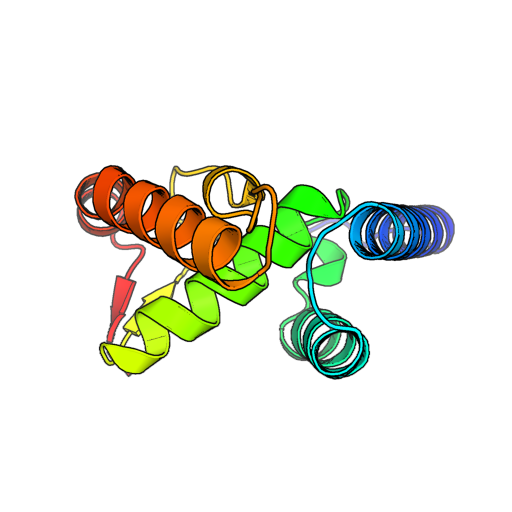1.897 -11.548 3.039 1.00 97.75 98 ASN A N 1
ATOM 784 C CA . ASN A 1 98 ? 2.247 -10.660 4.149 1.00 97.75 98 ASN A CA 1
ATOM 785 C C . ASN A 1 98 ? 1.005 -10.003 4.775 1.00 97.75 98 ASN A C 1
ATOM 787 O O . ASN A 1 98 ? 0.892 -9.953 5.994 1.00 97.75 98 ASN A O 1
ATOM 791 N N . LEU A 1 99 ? 0.038 -9.565 3.960 1.00 97.44 99 LEU A N 1
ATOM 792 C CA . LEU A 1 99 ? -1.220 -9.003 4.463 1.00 97.44 99 LEU A CA 1
ATOM 793 C C . LEU A 1 99 ? -2.034 -10.020 5.275 1.00 97.44 99 LEU A C 1
ATOM 795 O O . LEU A 1 99 ? -2.606 -9.672 6.303 1.00 97.44 99 LEU A O 1
ATOM 799 N N . VAL A 1 100 ? -2.083 -11.278 4.828 1.00 95.94 100 VAL A N 1
ATOM 800 C CA . VAL A 1 100 ? -2.750 -12.360 5.568 1.00 95.94 100 VAL A CA 1
ATOM 801 C C . VAL A 1 100 ? -2.005 -12.676 6.867 1.00 95.94 100 VAL A C 1
ATOM 803 O O . VAL A 1 100 ? -2.647 -12.913 7.886 1.00 95.94 100 VAL A O 1
ATOM 806 N N . SER A 1 101 ? -0.671 -12.638 6.857 1.00 96.56 101 SER A N 1
ATOM 807 C CA . SER A 1 101 ? 0.140 -12.812 8.068 1.00 96.56 101 SER A CA 1
ATOM 808 C C . SER A 1 101 ? -0.149 -11.731 9.115 1.00 96.56 101 SER A C 1
ATOM 810 O O . SER A 1 101 ? -0.202 -12.031 10.304 1.00 96.56 101 SER A O 1
ATOM 812 N N . ASP A 1 102 ? -0.385 -10.495 8.675 1.00 96.88 102 ASP A N 1
ATOM 813 C CA . ASP A 1 102 ? -0.715 -9.360 9.543 1.00 96.88 102 ASP A CA 1
ATOM 814 C C . ASP A 1 102 ? -2.215 -9.286 9.900 1.00 96.88 102 ASP A C 1
ATOM 816 O O . ASP A 1 102 ? -2.627 -8.447 10.702 1.00 96.88 102 ASP A O 1
ATOM 820 N N . TRP A 1 103 ? -3.054 -10.170 9.348 1.00 95.69 103 TRP A N 1
ATOM 821 C CA . TRP A 1 103 ? -4.513 -10.090 9.480 1.00 95.69 103 TRP A CA 1
ATOM 822 C C . TRP A 1 103 ? -4.992 -10.132 10.931 1.00 95.69 103 TRP A C 1
ATOM 824 O O . TRP A 1 103 ? -5.883 -9.377 11.317 1.00 95.69 103 TRP A O 1
ATOM 834 N N . GLN A 1 104 ? -4.377 -10.990 11.747 1.00 95.81 104 GLN A N 1
ATOM 835 C CA . GLN A 1 104 ? -4.710 -11.104 13.164 1.00 95.81 104 GLN A CA 1
ATOM 836 C C . GLN A 1 104 ? -4.394 -9.805 13.920 1.00 95.81 104 GLN A C 1
ATOM 838 O O . GLN A 1 104 ? -5.226 -9.343 14.697 1.00 95.81 104 GLN A O 1
ATOM 843 N N . CYS A 1 105 ? -3.254 -9.166 13.632 1.00 96.31 105 CYS A N 1
ATOM 844 C CA . CYS A 1 105 ? -2.891 -7.874 14.221 1.00 96.31 105 CYS A CA 1
ATOM 845 C C . CYS A 1 105 ? -3.907 -6.786 13.838 1.00 96.31 105 CYS A C 1
ATOM 847 O O . CYS A 1 105 ? -4.375 -6.040 14.698 1.00 96.31 105 CYS A O 1
ATOM 849 N N . LEU A 1 106 ? -4.339 -6.753 12.571 1.00 96.50 106 LEU A N 1
ATOM 850 C CA . LEU A 1 106 ? -5.364 -5.811 12.111 1.00 96.50 106 LEU A CA 1
ATOM 851 C C . LEU A 1 106 ? -6.713 -5.998 12.826 1.00 96.50 106 LEU A C 1
ATOM 853 O O . LEU A 1 106 ? -7.416 -5.012 13.059 1.00 96.50 106 LEU A O 1
ATOM 857 N N . ILE A 1 107 ? -7.081 -7.234 13.177 1.00 95.31 107 ILE A N 1
ATOM 858 C CA . ILE A 1 107 ? -8.283 -7.529 13.973 1.00 95.31 107 ILE A CA 1
ATOM 859 C C . ILE A 1 107 ? -8.098 -7.067 15.419 1.00 95.31 107 ILE A C 1
ATOM 861 O O . ILE A 1 107 ? -8.952 -6.355 15.935 1.00 95.31 107 ILE A O 1
ATOM 865 N N . GLU A 1 108 ? -6.990 -7.439 16.062 1.00 96.50 108 GLU A N 1
ATOM 866 C CA . GLU A 1 108 ? -6.699 -7.096 17.465 1.00 96.50 108 GLU A CA 1
ATOM 867 C C . GLU A 1 108 ? -6.655 -5.587 17.711 1.00 96.50 108 GLU A C 1
ATOM 869 O O . GLU A 1 108 ? -6.961 -5.115 18.803 1.00 96.50 108 GLU A O 1
ATOM 874 N N . HIS A 1 109 ? -6.305 -4.828 16.676 1.00 96.19 109 HIS A N 1
ATOM 875 C CA . HIS A 1 109 ? -6.245 -3.378 16.708 1.00 96.19 109 HIS A CA 1
ATOM 876 C C . HIS A 1 109 ? -7.548 -2.677 16.273 1.00 96.19 109 HIS A C 1
ATOM 878 O O . HIS A 1 109 ? -7.570 -1.447 16.171 1.00 96.19 109 HIS A O 1
ATOM 884 N N . ASP A 1 110 ? -8.630 -3.409 15.983 1.00 94.44 110 ASP A N 1
ATOM 885 C CA . ASP A 1 110 ? -9.868 -2.863 15.400 1.00 94.44 110 ASP A CA 1
ATOM 886 C C . ASP A 1 110 ? -9.600 -1.997 14.151 1.00 94.44 110 ASP A C 1
ATOM 888 O O . ASP A 1 110 ? -10.195 -0.927 13.949 1.00 94.44 110 ASP A O 1
ATOM 892 N N . ALA A 1 111 ? -8.638 -2.422 13.328 1.00 96.50 111 ALA A N 1
ATOM 893 C CA . ALA A 1 111 ? -8.215 -1.684 12.148 1.00 96.50 111 ALA A CA 1
ATOM 894 C C . ALA A 1 111 ? -9.070 -2.005 10.915 1.00 96.50 111 ALA A C 1
ATOM 896 O O . ALA A 1 111 ? -9.126 -1.190 9.998 1.00 96.50 111 ALA A O 1
ATOM 897 N N . LEU A 1 112 ? -9.757 -3.150 10.876 1.00 96.56 112 LEU A N 1
ATOM 898 C CA . LEU A 1 112 ? -10.642 -3.521 9.768 1.00 96.56 112 LEU A CA 1
ATOM 899 C C . LEU A 1 112 ? -12.058 -2.972 9.983 1.00 96.56 112 LEU A C 1
ATOM 901 O O . LEU A 1 112 ? -12.789 -3.409 10.868 1.00 96.56 112 LEU A O 1
ATOM 905 N N . ILE A 1 113 ? -12.464 -2.030 9.135 1.00 96.38 113 ILE A N 1
ATOM 906 C CA . ILE A 1 113 ? -13.798 -1.422 9.138 1.00 96.38 113 ILE A CA 1
ATOM 907 C C . ILE A 1 113 ? -14.626 -2.061 8.027 1.00 96.38 113 ILE A C 1
ATOM 909 O O . ILE A 1 113 ? -14.234 -2.006 6.866 1.00 96.38 113 ILE A O 1
ATOM 913 N N . LYS A 1 114 ? -15.777 -2.650 8.358 1.00 95.88 114 LYS A N 1
ATOM 914 C CA . LYS A 1 114 ? -16.696 -3.216 7.360 1.00 95.88 114 LYS A CA 1
ATOM 915 C C . LYS A 1 114 ? -17.321 -2.110 6.494 1.00 95.88 114 LYS A C 1
ATOM 917 O O . LYS A 1 114 ? -17.718 -1.079 7.037 1.00 95.88 114 LYS A O 1
ATOM 922 N N . ILE A 1 115 ? -17.406 -2.340 5.180 1.00 92.88 115 ILE A N 1
ATOM 923 C CA . ILE A 1 115 ? -17.999 -1.434 4.173 1.00 92.88 115 ILE A CA 1
ATOM 924 C C . ILE A 1 115 ? -19.354 -1.972 3.708 1.00 92.88 115 ILE A C 1
ATOM 926 O O . ILE A 1 115 ? -19.486 -3.212 3.591 1.00 92.88 115 ILE A O 1
#

Radius of gyration: 13.75 Å; chains: 1; bounding box: 30×35×33 Å